Protein AF-I3ZKT9-F1 (afdb_monomer)

Solvent-accessible surface area (backbone atoms only — not comparable to full-atom values): 6884 Å² total; per-residue (Å²): 128,68,65,68,58,58,52,50,54,50,52,50,53,51,52,51,53,50,54,56,73,69,28,64,69,57,52,51,54,56,48,54,48,40,73,76,70,44,89,86,83,90,82,88,86,83,87,84,89,83,79,88,85,52,87,78,52,59,70,59,47,58,63,37,64,73,69,76,49,83,48,76,65,51,56,51,51,35,51,74,70,69,50,77,79,79,74,78,76,78,75,85,82,75,82,78,86,80,86,90,89,132

Sequence (102 aa):
MNGRIKELIQQLGEAIHESVSESEQISGVVREIREEGFDVLLMLEATIGLNEVSDEEAEADEEAAADGTFTRNDVSFLKSLRISLPEEAGTEDAKEDSPGGA

Secondary structure (DSSP, 8-state):
--HHHHHHHHHHHHHHHHHHHS-HHHHHHHHHHHHTT-----------------TTTHHHHHHHHHTTPPPHHHHHHHHHTTPPPPP---------------

Foldseek 3Di:
DPVVVVVVVVVVVVVVVVCCVPDPVNVVVCVVVVVVPDDDDDDDDDDDDDDDDDPVCVVVCVVCVVVVHQDPVNVVVCVVVVNDDPDPPDDDDDPDDDDDDD

Organism: Terriglo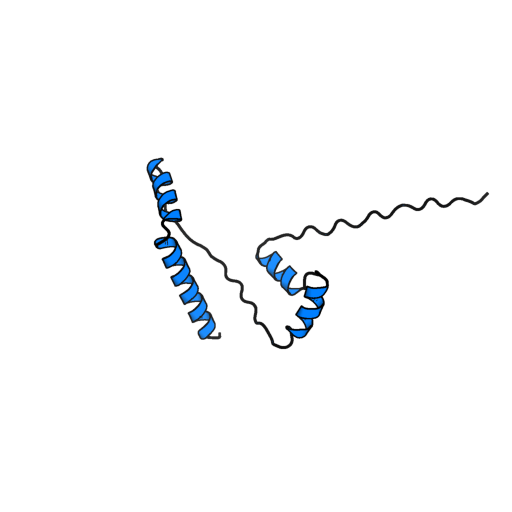bus roseus (strain DSM 18391 / NRRL B-41598 / KBS 63) (NCBI:txid926566)

Mean predicted aligned error: 16.19 Å

pLDDT: mean 74.29, std 17.11, range [40.59, 96.69]

Radius of gyration: 25.1 Å; Cα contacts (8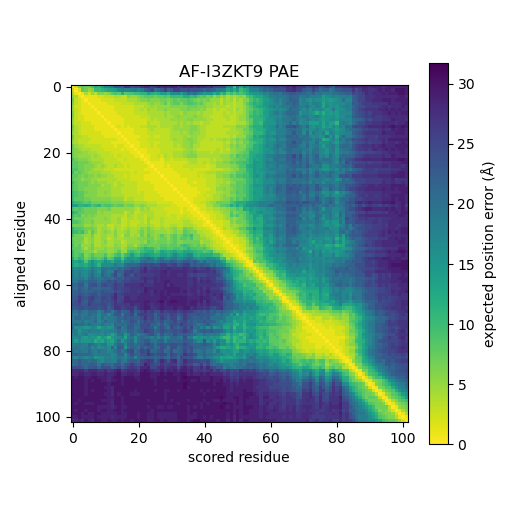 Å, |Δi|>4): 20; chains: 1; bounding box: 46×81×41 Å

Structure (mmCIF, N/CA/C/O backbone):
data_AF-I3ZKT9-F1
#
_entry.id   AF-I3ZKT9-F1
#
loop_
_atom_site.group_PDB
_atom_site.id
_atom_site.type_symbol
_atom_site.label_atom_id
_atom_site.label_alt_id
_atom_site.label_comp_id
_atom_site.label_asym_id
_atom_site.label_entity_id
_atom_site.label_seq_id
_atom_site.pdbx_PDB_ins_code
_atom_site.Cartn_x
_atom_site.Cartn_y
_atom_site.Cartn_z
_atom_site.occupancy
_atom_site.B_iso_or_equiv
_atom_site.auth_seq_id
_atom_site.auth_comp_id
_atom_site.auth_asym_id
_atom_site.auth_atom_id
_atom_site.pdbx_PDB_model_num
ATOM 1 N N . MET A 1 1 ? 5.527 -9.187 -23.675 1.00 54.69 1 MET A N 1
ATOM 2 C CA . MET A 1 1 ? 5.596 -8.561 -22.337 1.00 54.69 1 MET A CA 1
ATOM 3 C C . MET A 1 1 ? 6.472 -9.432 -21.461 1.00 54.69 1 MET A C 1
ATOM 5 O O . MET A 1 1 ? 6.249 -10.635 -21.427 1.00 54.69 1 MET A O 1
ATOM 9 N N . ASN A 1 2 ? 7.508 -8.848 -20.866 1.00 70.19 2 ASN A N 1
ATOM 10 C CA . ASN A 1 2 ? 8.560 -9.539 -20.123 1.00 70.19 2 ASN A CA 1
ATOM 11 C C . ASN A 1 2 ? 7.938 -10.320 -18.944 1.00 70.19 2 ASN A C 1
ATOM 13 O O . ASN A 1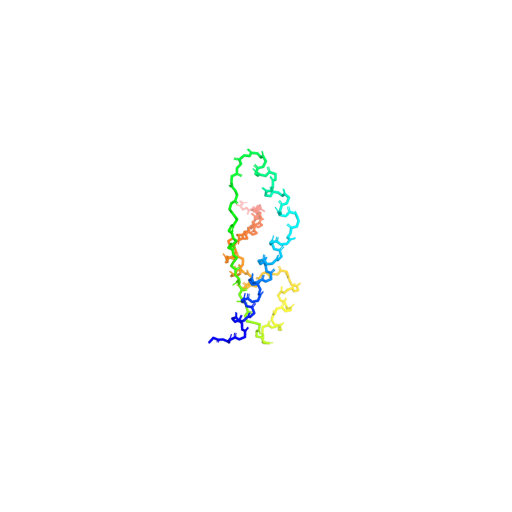 2 ? 7.511 -9.709 -17.968 1.00 70.19 2 ASN A O 1
ATOM 17 N N . GLY A 1 3 ? 7.794 -11.649 -19.065 1.00 81.50 3 GLY A N 1
ATOM 18 C CA . GLY A 1 3 ? 7.031 -12.481 -18.113 1.00 81.50 3 GLY A CA 1
ATOM 19 C C . GLY A 1 3 ? 7.488 -12.319 -16.662 1.00 81.50 3 GLY A C 1
ATOM 20 O O . GLY A 1 3 ? 6.671 -12.305 -15.747 1.00 81.50 3 GLY A O 1
ATOM 21 N N . ARG A 1 4 ? 8.779 -12.032 -16.487 1.00 84.50 4 ARG A N 1
ATOM 22 C CA . ARG A 1 4 ? 9.408 -11.729 -15.204 1.00 84.50 4 ARG A CA 1
ATOM 23 C C . ARG A 1 4 ? 8.825 -10.497 -14.501 1.00 84.50 4 ARG A C 1
ATOM 25 O O . ARG A 1 4 ? 8.629 -10.526 -13.296 1.00 84.50 4 ARG A O 1
ATOM 32 N N . ILE A 1 5 ? 8.515 -9.421 -15.231 1.00 84.69 5 ILE A N 1
ATOM 33 C CA . ILE A 1 5 ? 7.911 -8.210 -14.640 1.00 84.69 5 ILE A CA 1
ATOM 34 C C . ILE A 1 5 ? 6.509 -8.523 -14.118 1.00 84.69 5 ILE A C 1
ATOM 36 O O . ILE A 1 5 ? 6.134 -8.082 -13.037 1.00 84.69 5 ILE A O 1
ATOM 40 N N . LYS A 1 6 ? 5.742 -9.326 -14.861 1.00 85.56 6 LYS A N 1
ATOM 41 C CA . LYS A 1 6 ? 4.401 -9.737 -14.437 1.00 85.56 6 LYS A CA 1
ATOM 42 C C . LYS A 1 6 ? 4.444 -10.561 -13.146 1.00 85.56 6 LYS A C 1
ATOM 44 O O . LYS A 1 6 ? 3.616 -10.339 -12.271 1.00 85.56 6 LYS A O 1
ATOM 49 N N . GLU A 1 7 ? 5.405 -11.474 -13.023 1.00 89.81 7 GLU A N 1
ATOM 50 C CA . GLU A 1 7 ? 5.621 -12.251 -11.794 1.00 89.81 7 GLU A CA 1
ATOM 51 C C . GLU A 1 7 ? 5.990 -11.351 -10.609 1.00 89.81 7 GLU A C 1
ATOM 53 O O . GLU A 1 7 ? 5.415 -11.501 -9.536 1.00 89.81 7 GLU A O 1
ATOM 58 N N . LEU A 1 8 ? 6.870 -10.366 -10.812 1.00 88.88 8 LEU A N 1
ATOM 59 C CA . LEU A 1 8 ? 7.244 -9.411 -9.763 1.00 88.88 8 LEU A CA 1
ATOM 60 C C . LEU A 1 8 ? 6.061 -8.546 -9.307 1.00 88.88 8 LEU A C 1
ATOM 62 O O . LEU A 1 8 ? 5.891 -8.332 -8.110 1.00 88.88 8 LEU A O 1
ATOM 66 N N . ILE A 1 9 ? 5.212 -8.086 -10.234 1.00 89.12 9 ILE A N 1
ATOM 67 C CA . ILE A 1 9 ? 3.983 -7.350 -9.888 1.00 89.12 9 ILE A CA 1
ATOM 68 C C . ILE A 1 9 ? 3.052 -8.229 -9.044 1.00 89.12 9 ILE A C 1
ATOM 70 O O . ILE A 1 9 ? 2.481 -7.755 -8.064 1.00 89.12 9 ILE A O 1
ATOM 74 N N . GLN A 1 10 ? 2.907 -9.506 -9.406 1.00 88.94 10 GLN A N 1
ATOM 75 C CA . GLN A 1 10 ? 2.067 -10.443 -8.662 1.00 88.94 10 GLN A CA 1
ATOM 76 C C . GLN A 1 10 ? 2.604 -10.676 -7.243 1.00 88.94 10 GLN A C 1
ATOM 78 O O . GLN A 1 10 ? 1.840 -10.577 -6.285 1.00 88.94 10 GLN A O 1
ATOM 83 N N . GLN A 1 11 ? 3.911 -10.912 -7.106 1.00 91.44 11 GLN A N 1
ATOM 84 C CA . GLN A 1 11 ? 4.576 -11.099 -5.812 1.00 91.44 11 GLN A CA 1
ATOM 85 C C . GLN A 1 11 ? 4.469 -9.859 -4.925 1.00 91.44 11 GLN A C 1
ATOM 87 O O . GLN A 1 11 ? 4.224 -9.976 -3.728 1.00 91.44 11 GLN A O 1
ATOM 92 N N . LEU A 1 12 ? 4.609 -8.665 -5.505 1.00 89.25 12 LEU A N 1
ATOM 93 C CA . LEU A 1 12 ? 4.413 -7.419 -4.773 1.00 89.25 12 LEU A CA 1
ATOM 94 C C . LEU A 1 12 ? 2.974 -7.301 -4.251 1.00 89.25 12 LEU A C 1
ATOM 96 O O . LEU A 1 12 ? 2.772 -6.930 -3.098 1.00 89.25 12 LEU A O 1
ATOM 100 N N . GLY A 1 13 ? 1.979 -7.651 -5.072 1.00 89.12 13 GLY A N 1
ATOM 101 C CA . GLY A 1 13 ? 0.576 -7.670 -4.654 1.00 89.12 13 GLY A CA 1
ATOM 102 C C . GLY A 1 13 ? 0.312 -8.639 -3.498 1.00 89.12 13 GLY A C 1
ATOM 103 O O . GLY A 1 13 ? -0.362 -8.274 -2.536 1.00 89.12 13 GLY A O 1
ATOM 104 N N . GLU A 1 14 ? 0.880 -9.845 -3.562 1.00 90.00 14 GLU A N 1
ATOM 105 C CA . GLU A 1 14 ? 0.792 -10.842 -2.486 1.00 90.00 14 GLU A CA 1
ATOM 106 C C . GLU A 1 14 ? 1.446 -10.338 -1.194 1.00 90.00 14 GLU A C 1
ATOM 108 O O . GLU A 1 14 ? 0.811 -10.368 -0.141 1.00 90.00 14 GLU A O 1
ATOM 113 N N . ALA A 1 15 ? 2.655 -9.778 -1.281 1.00 91.88 15 ALA A N 1
ATOM 114 C CA . ALA A 1 15 ? 3.378 -9.248 -0.129 1.00 91.88 15 ALA A CA 1
ATOM 115 C C . ALA A 1 15 ? 2.644 -8.076 0.546 1.00 91.88 15 ALA A C 1
ATOM 117 O O . ALA A 1 15 ? 2.613 -7.990 1.774 1.00 91.88 15 ALA A O 1
ATOM 118 N N . ILE A 1 16 ? 2.024 -7.179 -0.233 1.00 89.81 16 ILE A N 1
ATOM 119 C CA . ILE A 1 16 ? 1.201 -6.084 0.308 1.00 89.81 16 ILE A CA 1
ATOM 120 C C . ILE A 1 16 ? -0.025 -6.650 1.027 1.00 89.81 16 ILE A C 1
ATOM 122 O O . ILE A 1 16 ? -0.346 -6.210 2.130 1.00 89.81 16 ILE A O 1
ATOM 126 N N . HIS A 1 17 ? -0.708 -7.621 0.420 1.00 87.56 17 HIS A N 1
ATOM 127 C CA . HIS A 1 17 ? -1.894 -8.230 1.014 1.00 87.56 17 HIS A CA 1
ATOM 128 C C . HIS A 1 17 ? -1.577 -8.943 2.336 1.00 87.56 17 HIS A C 1
ATOM 130 O O . HIS A 1 17 ? -2.305 -8.755 3.311 1.00 87.56 17 HIS A O 1
ATOM 136 N N . GLU A 1 18 ? -0.482 -9.702 2.392 1.00 90.44 18 GLU A N 1
ATOM 137 C CA . GLU A 1 18 ? 0.011 -10.341 3.618 1.00 90.44 18 GLU A CA 1
ATOM 138 C C . GLU A 1 18 ? 0.378 -9.289 4.673 1.00 90.44 18 GLU A C 1
ATOM 140 O O . GLU A 1 18 ? -0.162 -9.314 5.776 1.00 90.44 18 GLU A O 1
ATOM 145 N N . SER A 1 19 ? 1.165 -8.275 4.297 1.00 91.00 19 SER A N 1
ATOM 146 C CA . SER A 1 19 ? 1.576 -7.195 5.206 1.00 91.00 19 SER A CA 1
ATOM 147 C C . SER A 1 19 ? 0.390 -6.456 5.826 1.00 91.00 19 SER A C 1
ATOM 149 O O . SER A 1 19 ? 0.418 -6.101 7.003 1.00 91.00 19 SER A O 1
ATOM 151 N N . VAL A 1 20 ? -0.661 -6.197 5.044 1.00 89.56 20 VAL A N 1
ATOM 152 C CA . VAL A 1 20 ? -1.859 -5.499 5.527 1.00 89.56 20 VAL A CA 1
ATOM 153 C C . VAL A 1 20 ? -2.717 -6.410 6.399 1.00 89.56 20 VAL A C 1
ATOM 155 O O . VAL A 1 20 ? -3.227 -5.956 7.422 1.00 89.56 20 VAL A O 1
ATOM 158 N N . SER A 1 21 ? -2.851 -7.682 6.024 1.00 87.25 21 SER A N 1
ATOM 159 C CA . SER A 1 21 ? -3.642 -8.664 6.774 1.00 87.25 21 SER A CA 1
ATOM 160 C C . SER A 1 21 ? -3.019 -8.996 8.131 1.00 87.25 21 SER A C 1
ATOM 162 O O . SER A 1 21 ? -3.743 -9.198 9.102 1.00 87.25 21 SER A O 1
ATOM 164 N N . GLU A 1 22 ? -1.689 -9.021 8.214 1.00 90.25 22 GLU A N 1
ATOM 165 C CA . GLU A 1 22 ? -0.940 -9.310 9.443 1.00 90.25 22 GLU A CA 1
ATOM 166 C C . GLU A 1 22 ? -0.635 -8.060 10.280 1.00 90.25 22 GLU A C 1
ATOM 168 O O . GLU A 1 22 ? -0.134 -8.161 11.401 1.00 90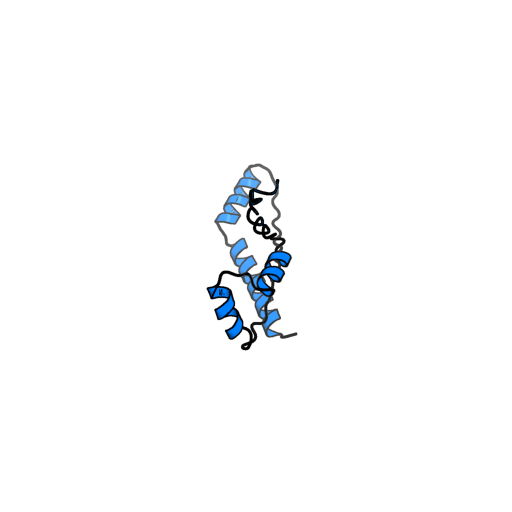.25 22 GLU A O 1
ATOM 173 N N . SER A 1 23 ? -0.948 -6.862 9.776 1.00 94.44 23 SER A N 1
ATOM 174 C CA . SER A 1 23 ? -0.681 -5.621 10.498 1.00 94.44 23 SER A CA 1
ATOM 175 C C . SER A 1 23 ? -1.575 -5.488 11.734 1.00 94.44 23 SER A C 1
ATOM 177 O O . SER A 1 23 ? -2.782 -5.228 11.643 1.00 94.44 23 SER A O 1
ATOM 179 N N . GLU A 1 24 ? -0.958 -5.575 12.915 1.00 94.25 24 GLU A N 1
ATOM 180 C CA . GLU A 1 24 ? -1.628 -5.302 14.191 1.00 94.25 24 GLU A CA 1
ATOM 181 C C . GLU A 1 24 ? -2.168 -3.869 14.258 1.00 94.25 24 GLU A C 1
ATOM 183 O O . GLU A 1 24 ? -3.252 -3.636 14.792 1.00 94.25 24 GLU A O 1
ATOM 188 N N . GLN A 1 25 ? -1.448 -2.907 13.673 1.00 93.75 25 GLN A N 1
ATOM 189 C CA . GLN A 1 25 ? -1.856 -1.505 13.662 1.00 93.75 25 GLN A CA 1
ATOM 190 C C . GLN A 1 25 ? -3.153 -1.305 12.868 1.00 93.75 25 GLN A C 1
ATOM 192 O O . GLN A 1 25 ? -4.081 -0.666 13.363 1.00 93.75 25 GLN A O 1
ATOM 197 N N . ILE A 1 26 ? -3.244 -1.874 11.660 1.00 92.00 26 ILE A N 1
ATOM 198 C CA . ILE A 1 26 ? -4.454 -1.775 10.828 1.00 92.00 26 ILE A CA 1
ATOM 199 C C . ILE A 1 26 ? -5.612 -2.508 11.508 1.00 92.00 26 ILE A C 1
ATOM 201 O O . ILE A 1 26 ? -6.703 -1.955 11.642 1.00 92.00 26 ILE A O 1
ATOM 205 N N . SER A 1 27 ? -5.362 -3.718 12.011 1.00 91.06 27 SER A N 1
ATOM 206 C CA . SER A 1 27 ? -6.364 -4.519 12.721 1.00 91.06 27 SER A CA 1
ATOM 207 C C . SER A 1 27 ? -6.911 -3.813 13.966 1.00 91.06 27 SER A C 1
ATOM 209 O O . SER A 1 27 ? -8.112 -3.874 14.237 1.00 91.06 27 SER A O 1
ATOM 211 N N . GLY A 1 28 ? -6.055 -3.103 14.707 1.00 93.88 28 GLY A N 1
ATOM 212 C CA . GLY A 1 28 ? -6.444 -2.304 15.868 1.00 93.88 28 GLY A CA 1
ATOM 213 C C . GLY A 1 28 ? -7.433 -1.197 15.511 1.00 93.88 28 GLY A C 1
ATOM 214 O O . GLY A 1 28 ? -8.484 -1.097 16.140 1.00 93.88 28 GLY A O 1
ATOM 215 N N . VAL A 1 29 ? -7.140 -0.433 14.457 1.00 94.50 29 VAL A N 1
ATOM 216 C CA . VAL A 1 29 ? -8.018 0.646 13.976 1.00 94.50 29 VAL A CA 1
ATOM 217 C C . VAL A 1 29 ? -9.342 0.086 13.449 1.00 94.50 29 VAL A C 1
ATOM 219 O O . VAL A 1 29 ? -10.406 0.609 13.765 1.00 94.50 29 VAL A O 1
ATOM 222 N N . VAL A 1 30 ? -9.312 -1.016 12.691 1.00 92.12 30 VAL A N 1
ATOM 223 C CA . VAL A 1 30 ? -10.537 -1.677 12.203 1.00 92.12 30 VAL A CA 1
ATOM 224 C C . VAL A 1 30 ? -11.423 -2.126 13.366 1.00 92.12 30 VAL A C 1
ATOM 226 O O . VAL A 1 30 ? -12.646 -1.993 13.291 1.00 92.12 30 VAL A O 1
ATOM 229 N N . ARG A 1 31 ? -10.830 -2.643 14.447 1.00 93.38 31 ARG A N 1
ATOM 230 C CA . ARG A 1 31 ? -11.572 -3.026 15.652 1.00 93.38 31 ARG A CA 1
ATOM 231 C C . ARG A 1 31 ? -12.222 -1.820 16.322 1.00 93.38 31 ARG A C 1
ATOM 233 O O . ARG A 1 31 ? -13.399 -1.904 16.641 1.00 93.38 31 ARG A O 1
ATOM 240 N N . GLU A 1 32 ? -11.495 -0.721 16.491 1.00 96.12 32 GLU A N 1
ATOM 241 C CA . GLU A 1 32 ? -12.028 0.513 17.084 1.00 96.12 32 GLU A CA 1
ATOM 242 C C . GLU A 1 32 ? -13.225 1.051 16.280 1.00 96.12 32 GLU A C 1
ATOM 244 O O . GLU A 1 32 ? -14.274 1.351 16.843 1.00 96.12 32 GLU A O 1
ATOM 249 N N . ILE A 1 33 ? -13.139 1.036 14.946 1.00 95.62 33 ILE A N 1
ATOM 250 C CA . ILE A 1 33 ? -14.254 1.428 14.066 1.00 95.62 33 ILE A CA 1
ATOM 251 C C . ILE A 1 33 ? -15.472 0.500 14.242 1.00 95.62 33 ILE A C 1
ATOM 253 O O . ILE A 1 33 ? -16.616 0.958 14.230 1.00 95.62 33 ILE A O 1
ATOM 257 N N . ARG A 1 34 ? -15.247 -0.808 14.423 1.00 94.69 34 ARG A N 1
ATOM 258 C CA . ARG A 1 34 ? -16.328 -1.772 14.697 1.00 94.69 34 ARG A CA 1
ATOM 259 C C . ARG A 1 34 ? -16.951 -1.581 16.076 1.00 94.69 34 ARG A C 1
ATOM 261 O O . ARG A 1 34 ? -18.157 -1.768 16.215 1.00 94.69 34 ARG A O 1
ATOM 268 N N . GLU A 1 35 ? -16.158 -1.207 17.078 1.00 96.69 35 GLU A N 1
ATOM 269 C CA . GLU A 1 35 ? -16.629 -0.900 18.436 1.00 96.69 35 GLU A CA 1
ATOM 270 C C . GLU A 1 35 ? -17.543 0.337 18.461 1.00 96.69 35 GLU A C 1
ATOM 272 O O . GLU A 1 35 ? -18.521 0.353 19.206 1.00 96.69 35 GLU A O 1
ATOM 277 N N . GLU A 1 36 ? -17.318 1.300 17.565 1.00 96.31 36 GLU A N 1
ATOM 278 C CA . GLU A 1 36 ? -18.217 2.440 17.308 1.00 96.31 36 GLU A CA 1
ATOM 279 C C . GLU A 1 36 ? -19.512 2.050 16.553 1.00 96.31 36 GLU A C 1
ATOM 281 O O . GLU A 1 36 ? -20.395 2.881 16.337 1.00 96.31 36 GLU A O 1
ATOM 286 N N . GLY A 1 37 ? -19.667 0.777 16.167 1.00 96.44 37 GLY A N 1
ATOM 287 C CA . GLY A 1 37 ? -20.887 0.234 15.561 1.00 96.44 37 GLY A CA 1
ATOM 288 C C . GLY A 1 37 ? -20.917 0.225 14.029 1.00 96.44 37 GLY A C 1
ATOM 289 O O . GLY A 1 37 ? -21.989 0.038 13.450 1.00 96.44 37 GLY A O 1
ATOM 290 N N . PHE A 1 38 ? -19.774 0.403 13.360 1.00 96.44 38 PHE A N 1
ATOM 291 C CA . PHE A 1 38 ? -19.675 0.357 11.897 1.00 96.44 38 PHE A CA 1
ATOM 292 C C . PHE A 1 38 ? -19.174 -1.005 11.394 1.00 96.44 38 PHE A C 1
ATOM 294 O O . PHE A 1 38 ? -18.245 -1.585 11.951 1.00 96.44 38 PHE A O 1
ATOM 301 N N . ASP A 1 39 ? -19.748 -1.507 10.297 1.00 93.19 39 ASP A N 1
ATOM 302 C CA . ASP A 1 39 ? -19.179 -2.655 9.583 1.00 93.19 39 ASP A CA 1
ATOM 303 C C . ASP A 1 39 ? -18.083 -2.186 8.619 1.00 93.19 39 ASP A C 1
ATOM 305 O O . ASP A 1 39 ? -18.253 -1.206 7.891 1.00 93.19 39 ASP A O 1
ATOM 309 N N . VAL A 1 40 ? -16.947 -2.879 8.630 1.00 90.00 40 VAL A N 1
ATOM 310 C CA . VAL A 1 40 ? -15.732 -2.456 7.926 1.00 90.00 40 VAL A CA 1
ATOM 311 C C . VAL A 1 40 ? -15.360 -3.489 6.878 1.00 90.00 40 VAL A C 1
ATOM 313 O O . VAL A 1 40 ? -15.004 -4.623 7.216 1.00 90.00 40 VAL A O 1
ATOM 316 N N . LEU A 1 41 ? -15.379 -3.046 5.621 1.00 88.38 41 LEU A N 1
ATOM 317 C CA . LEU A 1 41 ? -14.846 -3.739 4.455 1.00 88.38 41 LEU A CA 1
ATOM 318 C C . LEU A 1 41 ? -13.662 -2.929 3.916 1.00 88.38 41 LEU A C 1
ATOM 320 O O . LEU A 1 41 ? -13.824 -1.764 3.556 1.00 88.38 41 LEU A O 1
ATOM 324 N N . LEU A 1 42 ? -12.481 -3.542 3.858 1.00 83.44 42 LEU A N 1
ATOM 325 C CA . LEU A 1 42 ? -11.273 -2.900 3.346 1.00 83.44 42 LEU A CA 1
ATOM 326 C C . LEU A 1 42 ? -11.005 -3.366 1.912 1.00 83.44 42 LEU A C 1
ATOM 328 O O . LEU A 1 42 ? -10.945 -4.564 1.646 1.00 83.44 42 LEU A O 1
ATOM 332 N N . MET A 1 43 ? -10.822 -2.414 1.000 1.00 86.56 43 MET A N 1
ATOM 333 C CA . MET A 1 43 ? -10.410 -2.658 -0.381 1.00 86.56 43 MET A CA 1
ATOM 334 C C . MET A 1 43 ? -9.146 -1.846 -0.654 1.00 86.56 43 MET A C 1
ATOM 336 O O . MET A 1 43 ? -9.120 -0.648 -0.379 1.00 86.56 43 MET A O 1
ATOM 340 N N . LEU A 1 44 ? -8.101 -2.497 -1.169 1.00 81.38 44 LEU A N 1
ATOM 341 C CA . LEU A 1 44 ? -6.840 -1.843 -1.511 1.00 81.38 44 LEU A CA 1
ATOM 342 C C . LEU A 1 44 ? -6.687 -1.752 -3.026 1.00 81.38 44 LEU A C 1
ATOM 344 O O . LEU A 1 44 ? -6.626 -2.768 -3.714 1.00 81.38 44 LEU A O 1
ATOM 348 N N . GLU A 1 45 ? -6.576 -0.525 -3.527 1.00 82.06 45 GLU A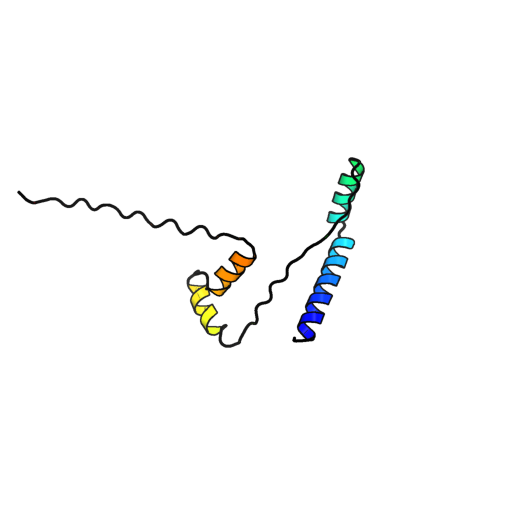 N 1
ATOM 349 C CA . GLU A 1 45 ? -6.196 -0.236 -4.906 1.00 82.06 45 GLU A CA 1
ATOM 350 C C . GLU A 1 45 ? -4.814 0.424 -4.898 1.00 82.06 45 GLU A C 1
ATOM 352 O O . GLU A 1 45 ? -4.619 1.473 -4.287 1.00 82.06 45 GLU A O 1
ATOM 357 N N . ALA A 1 46 ? -3.841 -0.193 -5.568 1.00 78.50 46 ALA A N 1
ATOM 358 C CA . ALA A 1 46 ? -2.503 0.360 -5.740 1.00 78.50 46 ALA A CA 1
ATOM 359 C C . ALA A 1 46 ? -2.174 0.437 -7.233 1.00 78.50 46 ALA A C 1
ATOM 361 O O . ALA A 1 46 ? -2.325 -0.542 -7.963 1.00 78.50 46 ALA A O 1
ATOM 362 N N . THR A 1 47 ? -1.719 1.603 -7.694 1.00 79.88 47 THR A N 1
ATOM 363 C CA . THR A 1 47 ? -1.224 1.788 -9.066 1.00 79.88 47 THR A CA 1
ATOM 364 C C . THR A 1 47 ? 0.297 1.746 -9.050 1.00 79.88 47 THR A C 1
ATOM 366 O O . THR A 1 47 ? 0.922 2.500 -8.309 1.00 79.88 47 THR A O 1
ATOM 369 N N . ILE A 1 48 ? 0.894 0.873 -9.864 1.00 78.62 48 ILE A N 1
ATOM 370 C CA . ILE A 1 48 ? 2.348 0.692 -9.931 1.00 78.62 48 ILE A CA 1
ATOM 371 C C . ILE A 1 48 ? 2.860 1.312 -11.232 1.00 78.62 48 ILE A C 1
ATOM 373 O O . ILE A 1 48 ? 2.539 0.833 -12.321 1.00 78.62 48 ILE A O 1
ATOM 377 N N . GLY A 1 49 ? 3.657 2.374 -11.113 1.00 80.12 49 GLY A N 1
ATOM 378 C CA . GLY A 1 49 ? 4.425 2.929 -12.224 1.00 80.12 49 GLY A CA 1
ATOM 379 C C . GLY A 1 49 ? 5.727 2.152 -12.406 1.00 80.12 49 GLY A C 1
ATOM 380 O O . GLY A 1 49 ? 6.452 1.935 -11.439 1.00 80.12 49 GLY A O 1
ATOM 381 N N . LEU A 1 50 ? 6.020 1.730 -13.634 1.00 78.62 50 LEU A N 1
ATOM 382 C CA . LEU A 1 50 ? 7.297 1.118 -13.994 1.00 78.62 50 LEU A CA 1
ATOM 383 C C . LEU A 1 50 ? 8.048 2.073 -14.916 1.00 78.62 50 LEU A C 1
ATOM 385 O O . LEU A 1 50 ? 7.462 2.552 -15.887 1.00 78.62 50 LEU A O 1
ATOM 389 N N . ASN A 1 51 ? 9.326 2.312 -14.627 1.00 76.62 51 ASN A N 1
ATOM 390 C CA . ASN A 1 51 ? 10.238 2.982 -15.545 1.00 76.62 51 ASN A CA 1
ATOM 391 C C . ASN A 1 51 ? 11.322 1.988 -15.978 1.00 76.62 51 ASN A C 1
ATOM 393 O O . ASN A 1 51 ? 11.874 1.277 -15.134 1.00 76.62 51 ASN A O 1
ATOM 397 N N . GLU A 1 52 ? 11.591 1.899 -17.279 1.00 76.94 52 GLU A N 1
ATOM 398 C CA . GLU A 1 52 ? 12.716 1.112 -17.787 1.00 76.94 52 GLU A CA 1
ATOM 399 C C . GLU A 1 52 ? 13.968 1.977 -17.653 1.00 76.94 52 GLU A C 1
ATOM 401 O O . GLU A 1 52 ? 14.037 3.047 -18.243 1.00 76.94 52 GLU A O 1
ATOM 406 N N . VAL A 1 53 ? 14.931 1.545 -16.838 1.00 69.38 53 VAL A N 1
ATOM 407 C CA . VAL A 1 53 ? 16.218 2.238 -16.733 1.00 69.38 53 VAL A CA 1
ATOM 408 C C . VAL A 1 53 ? 17.074 1.736 -17.888 1.00 69.38 53 VAL A C 1
ATOM 410 O O . VAL A 1 53 ? 17.477 0.570 -17.889 1.00 69.38 53 VAL A O 1
ATOM 413 N N . SER A 1 54 ? 17.275 2.570 -18.905 1.00 63.56 54 SER A N 1
ATOM 414 C CA . SER A 1 54 ? 18.241 2.284 -19.961 1.00 63.56 54 SER A CA 1
ATOM 415 C C . SER A 1 54 ? 19.620 2.801 -19.541 1.00 63.56 54 SER A C 1
ATOM 417 O O . SER A 1 54 ? 19.734 3.886 -18.975 1.00 63.56 54 SER A O 1
ATOM 419 N N . ASP A 1 55 ? 20.675 2.020 -19.791 1.00 59.28 55 ASP A N 1
ATOM 420 C CA . ASP A 1 55 ? 22.043 2.367 -19.368 1.00 59.28 55 ASP A CA 1
ATOM 421 C C . ASP A 1 55 ? 22.562 3.680 -20.008 1.00 59.28 55 ASP A C 1
ATOM 423 O O . ASP A 1 55 ? 23.525 4.260 -19.518 1.00 59.28 55 ASP A O 1
ATOM 427 N N . GLU A 1 56 ? 21.916 4.187 -21.069 1.00 55.50 56 GLU A N 1
ATOM 428 C CA . GLU A 1 56 ? 22.237 5.476 -21.711 1.00 55.50 56 GLU A CA 1
ATOM 429 C C . GLU A 1 56 ? 21.638 6.697 -20.982 1.00 55.50 56 GLU A C 1
ATOM 431 O O . GLU A 1 56 ? 22.124 7.811 -21.161 1.00 55.50 56 GLU A O 1
ATOM 436 N N . GLU A 1 57 ? 20.612 6.520 -20.144 1.00 52.06 57 GLU A N 1
ATOM 437 C CA . GLU A 1 57 ? 19.985 7.614 -19.383 1.00 52.06 57 GLU A CA 1
ATOM 438 C C . GLU A 1 57 ? 20.678 7.871 -18.039 1.00 52.06 57 GLU A C 1
ATOM 440 O O . GLU A 1 57 ? 20.597 8.980 -17.518 1.00 52.06 57 GLU A O 1
ATOM 445 N N . ALA A 1 58 ? 21.422 6.891 -17.515 1.00 51.62 58 ALA A N 1
ATOM 446 C CA . ALA A 1 58 ? 22.150 7.018 -16.253 1.00 51.62 58 ALA A CA 1
ATOM 447 C C . ALA A 1 58 ? 23.234 8.115 -16.283 1.00 51.62 58 ALA A C 1
ATOM 449 O O . ALA A 1 58 ? 23.456 8.767 -15.267 1.00 51.62 58 ALA A O 1
ATOM 450 N N . GLU A 1 59 ? 23.869 8.370 -17.436 1.00 49.91 59 GLU A N 1
ATOM 451 C CA . GLU A 1 59 ? 24.871 9.445 -17.555 1.00 49.91 59 GLU A CA 1
ATOM 452 C C . GLU A 1 59 ? 24.248 10.844 -17.713 1.00 49.91 59 GLU A C 1
ATOM 454 O O . GLU A 1 59 ? 24.865 11.834 -17.330 1.00 49.91 59 GLU A O 1
ATOM 459 N N . ALA A 1 60 ? 23.015 10.950 -18.225 1.00 51.75 60 ALA A N 1
ATOM 460 C CA . ALA A 1 60 ? 22.303 12.230 -18.318 1.00 51.75 60 ALA A CA 1
ATOM 461 C C . ALA A 1 60 ? 21.617 12.626 -16.994 1.00 51.75 60 ALA A C 1
ATOM 463 O O . ALA A 1 60 ? 21.421 13.814 -16.730 1.00 51.75 60 ALA A O 1
ATOM 464 N N . ASP A 1 61 ? 21.264 11.642 -16.159 1.00 51.25 61 ASP A N 1
ATOM 465 C CA . ASP A 1 61 ? 20.616 11.852 -14.857 1.00 51.25 61 ASP A CA 1
ATOM 466 C C . ASP A 1 61 ? 21.588 12.398 -13.795 1.00 51.25 61 ASP A C 1
ATOM 468 O O . ASP A 1 61 ? 21.185 13.184 -12.937 1.00 51.25 61 ASP A O 1
ATOM 472 N N . GLU A 1 62 ? 22.883 12.054 -13.863 1.00 53.25 62 GLU A N 1
ATOM 473 C CA . GLU A 1 62 ? 23.889 12.583 -12.926 1.00 53.25 62 GLU A CA 1
ATOM 474 C C . GLU A 1 62 ? 24.101 14.101 -13.079 1.00 53.25 62 GLU A C 1
ATOM 476 O O . GLU A 1 62 ? 24.273 14.797 -12.075 1.00 53.25 62 GLU A O 1
ATOM 481 N N . GLU A 1 63 ? 24.030 14.645 -14.300 1.00 50.91 63 GLU A N 1
ATOM 482 C CA . GLU A 1 63 ? 24.174 16.091 -14.532 1.00 50.91 63 GLU A CA 1
ATOM 483 C C . GLU A 1 63 ? 22.920 16.886 -14.119 1.00 50.91 63 GLU A C 1
ATOM 485 O O . GLU A 1 63 ? 23.044 17.981 -13.570 1.00 50.91 63 GLU A O 1
ATOM 490 N N . ALA A 1 64 ? 21.713 16.340 -14.320 1.00 53.00 64 ALA A N 1
ATOM 491 C CA . ALA A 1 64 ? 20.458 17.012 -13.961 1.00 53.00 64 ALA A CA 1
ATOM 492 C C . ALA A 1 64 ? 20.142 16.942 -12.453 1.00 53.00 64 ALA A C 1
ATOM 494 O O . ALA A 1 64 ? 19.658 17.919 -11.872 1.00 53.00 64 ALA A O 1
ATOM 495 N N . ALA A 1 65 ? 20.470 15.823 -11.795 1.00 52.88 65 ALA A N 1
ATOM 496 C CA . ALA A 1 65 ? 20.318 15.667 -10.349 1.00 52.88 65 ALA A CA 1
ATOM 497 C C . ALA A 1 65 ? 21.283 16.568 -9.555 1.00 52.88 65 ALA A C 1
ATOM 499 O O . ALA A 1 65 ? 20.950 16.997 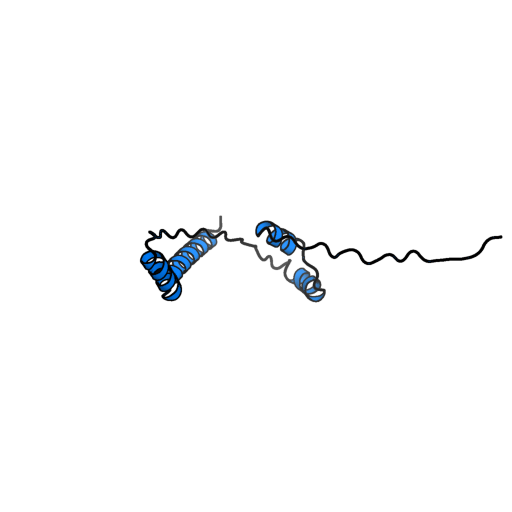-8.448 1.00 52.88 65 ALA A O 1
ATOM 500 N N . ALA A 1 66 ? 22.452 16.895 -10.119 1.00 56.84 66 ALA A N 1
ATOM 501 C CA . ALA A 1 66 ? 23.419 17.803 -9.503 1.00 56.84 66 ALA A CA 1
ATOM 502 C C . ALA A 1 66 ? 22.941 19.269 -9.455 1.00 56.84 66 ALA A C 1
ATOM 504 O O . ALA A 1 66 ? 23.338 19.998 -8.545 1.00 56.84 66 ALA A O 1
ATOM 505 N N . ASP A 1 67 ? 22.069 19.687 -10.381 1.00 58.62 67 ASP A N 1
ATOM 506 C CA . ASP A 1 67 ? 21.556 21.066 -10.490 1.00 58.62 67 ASP A CA 1
ATOM 507 C C . ASP A 1 67 ? 20.133 21.232 -9.913 1.00 58.62 67 ASP A C 1
ATOM 509 O O . ASP A 1 67 ? 19.488 22.264 -10.084 1.00 58.62 67 ASP A O 1
ATOM 513 N N . GLY A 1 68 ? 19.595 20.201 -9.244 1.00 61.69 68 GLY A N 1
ATOM 514 C CA . GLY A 1 68 ? 18.276 20.246 -8.596 1.00 61.69 68 GLY A CA 1
ATOM 515 C C . GLY A 1 68 ? 17.098 20.483 -9.552 1.00 61.69 68 GLY A C 1
ATOM 516 O O . GLY A 1 68 ? 16.015 20.870 -9.110 1.00 61.69 68 GLY A O 1
ATOM 517 N N . THR A 1 69 ? 17.292 20.269 -10.855 1.00 71.75 69 THR A N 1
ATOM 518 C CA . THR A 1 69 ? 16.283 20.555 -11.878 1.00 71.75 69 THR A CA 1
ATOM 519 C C . THR A 1 69 ? 15.494 19.287 -12.196 1.00 71.75 69 THR A C 1
ATOM 521 O O . THR A 1 69 ? 16.078 18.252 -12.504 1.00 71.75 69 THR A O 1
ATOM 524 N N . PHE A 1 70 ? 14.159 19.352 -12.145 1.00 75.44 70 PHE A N 1
ATOM 525 C CA . PHE A 1 70 ? 13.313 18.205 -12.494 1.00 75.44 70 PHE A CA 1
ATOM 526 C C . PHE A 1 70 ? 13.506 17.804 -13.959 1.00 75.44 70 PHE A C 1
ATOM 528 O O . PHE A 1 70 ? 13.341 18.623 -14.870 1.00 75.44 70 PHE A O 1
ATOM 535 N N . THR A 1 71 ? 13.780 16.525 -14.202 1.00 80.25 71 THR A N 1
ATOM 536 C CA . THR A 1 71 ? 13.874 15.987 -15.556 1.00 80.25 71 THR A CA 1
ATOM 537 C C . THR A 1 71 ? 12.491 15.889 -16.201 1.00 80.25 71 THR A C 1
ATOM 539 O O . THR A 1 71 ? 11.437 15.919 -15.553 1.00 80.25 71 THR A O 1
ATOM 542 N N . ARG A 1 72 ? 12.458 15.717 -17.527 1.00 76.44 72 ARG A N 1
ATOM 543 C CA . ARG A 1 72 ? 11.198 15.497 -18.257 1.00 76.44 72 ARG A CA 1
ATOM 544 C C . ARG A 1 72 ? 10.465 14.235 -17.776 1.00 76.44 72 ARG A C 1
ATOM 546 O O . ARG A 1 72 ? 9.231 14.207 -17.816 1.00 76.44 72 ARG A O 1
ATOM 553 N N . ASN A 1 73 ? 11.211 13.232 -17.309 1.00 72.06 73 ASN A N 1
ATOM 554 C CA . ASN A 1 73 ? 10.662 12.009 -16.732 1.00 72.06 73 ASN A CA 1
ATOM 555 C C . ASN A 1 73 ? 10.052 12.263 -15.350 1.00 72.06 73 ASN A C 1
ATOM 557 O O . ASN A 1 73 ? 8.915 11.844 -15.129 1.00 72.06 73 ASN A O 1
ATOM 561 N N . ASP A 1 74 ? 10.707 13.039 -14.483 1.00 78.25 74 ASP A N 1
ATOM 562 C CA . ASP A 1 74 ? 10.155 13.419 -13.173 1.00 78.25 74 ASP A CA 1
ATOM 563 C C . ASP A 1 74 ? 8.831 14.164 -13.314 1.00 78.25 74 ASP A C 1
ATOM 565 O O . ASP A 1 74 ? 7.845 13.854 -12.646 1.00 78.25 74 ASP A O 1
ATOM 569 N N . VAL A 1 75 ? 8.760 15.109 -14.254 1.00 79.56 75 VAL A N 1
ATOM 570 C CA . VAL A 1 75 ? 7.533 15.870 -14.522 1.00 79.56 75 VAL A CA 1
ATOM 571 C C . VAL A 1 75 ? 6.408 14.956 -15.024 1.00 79.56 75 VAL A C 1
ATOM 573 O O . VAL A 1 75 ? 5.246 15.153 -14.665 1.00 79.56 75 VAL A O 1
ATOM 576 N N . SER A 1 76 ? 6.720 13.953 -15.849 1.00 74.56 76 SER A N 1
ATOM 577 C CA . SER A 1 76 ? 5.741 12.960 -16.318 1.00 74.56 76 SER A CA 1
ATOM 578 C C . SER A 1 76 ? 5.258 12.060 -15.174 1.00 74.56 76 SER A C 1
ATOM 580 O O . SER A 1 76 ? 4.055 11.824 -15.024 1.00 74.56 76 SER A O 1
ATOM 582 N N . PHE A 1 77 ? 6.180 11.627 -14.312 1.00 78.12 77 PHE A N 1
ATOM 583 C CA . PHE A 1 77 ? 5.892 10.821 -13.133 1.00 78.12 77 PHE A CA 1
ATOM 584 C C . PHE A 1 77 ? 5.014 11.578 -12.127 1.00 78.12 77 PHE A C 1
ATOM 586 O O . PHE A 1 77 ? 3.942 11.092 -11.765 1.00 78.12 77 PHE A O 1
ATOM 593 N N . LEU A 1 78 ? 5.374 12.807 -11.754 1.00 83.31 78 LEU A N 1
ATOM 594 C CA . LEU A 1 78 ? 4.589 13.647 -10.842 1.00 83.31 78 LEU A CA 1
ATOM 595 C C . LEU A 1 78 ? 3.177 13.921 -11.383 1.00 83.31 78 LEU A C 1
ATOM 597 O O . LEU A 1 78 ? 2.201 13.831 -10.635 1.00 83.31 78 LEU A O 1
ATOM 601 N N . LYS A 1 79 ? 3.038 14.137 -12.700 1.00 75.69 79 LYS A N 1
ATOM 602 C CA . LYS A 1 79 ? 1.728 14.243 -13.368 1.00 75.69 79 LYS A CA 1
ATOM 603 C C . LYS A 1 79 ? 0.906 12.95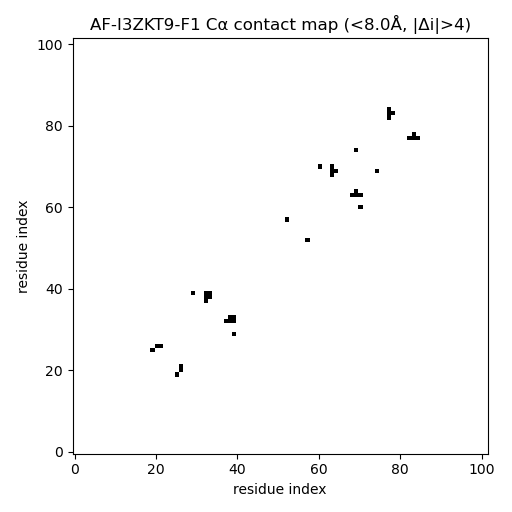9 -13.247 1.00 75.69 79 LYS A C 1
ATOM 605 O O . LYS A 1 79 ? -0.302 13.045 -13.026 1.00 75.69 79 LYS A O 1
ATOM 610 N N . SER A 1 80 ? 1.533 11.785 -13.354 1.00 72.94 80 SER A N 1
ATOM 611 C CA . SER A 1 80 ? 0.850 10.496 -13.165 1.00 72.94 80 SER A CA 1
ATOM 612 C C . SER A 1 80 ? 0.357 10.292 -11.724 1.00 72.94 80 SER A C 1
ATOM 614 O O . SER A 1 80 ? -0.712 9.721 -11.521 1.00 72.94 80 SER A O 1
ATOM 616 N N . LEU A 1 81 ? 1.060 10.865 -10.739 1.00 75.81 81 LEU A N 1
ATOM 617 C CA . LEU A 1 81 ? 0.651 10.902 -9.330 1.00 75.81 81 LEU A CA 1
ATOM 618 C C . LEU A 1 81 ? -0.360 12.027 -9.013 1.00 75.81 81 LEU A C 1
ATOM 620 O O . LEU A 1 81 ? -0.731 12.202 -7.854 1.00 75.81 81 LEU A O 1
ATOM 624 N N . ARG A 1 82 ? -0.817 12.806 -10.011 1.00 76.88 82 ARG A N 1
ATOM 625 C CA . ARG A 1 82 ? -1.604 14.049 -9.832 1.00 76.88 82 ARG A CA 1
ATOM 626 C C . ARG A 1 82 ? -0.952 15.074 -8.892 1.00 76.88 82 ARG A C 1
ATOM 628 O O . ARG A 1 82 ? -1.629 15.958 -8.366 1.00 76.88 82 ARG A O 1
ATOM 635 N N . ILE A 1 83 ? 0.361 15.002 -8.710 1.00 78.50 83 ILE A N 1
ATOM 636 C CA . ILE A 1 83 ? 1.113 16.001 -7.960 1.00 78.50 83 ILE A CA 1
ATOM 637 C C . ILE A 1 83 ? 1.373 17.163 -8.915 1.00 78.50 83 ILE A C 1
ATOM 639 O O . ILE A 1 83 ? 2.018 17.011 -9.951 1.00 78.50 83 ILE A O 1
ATOM 643 N N . SER A 1 84 ? 0.809 18.324 -8.589 1.00 69.31 84 SER A N 1
ATOM 644 C CA . SER A 1 84 ? 1.051 19.557 -9.337 1.00 69.31 84 SER A CA 1
ATOM 645 C C . SER A 1 84 ? 2.239 20.271 -8.707 1.00 69.31 84 SER A C 1
ATOM 647 O O . SER A 1 84 ? 2.199 20.584 -7.518 1.00 69.31 84 SER A O 1
ATOM 649 N N . LEU A 1 85 ? 3.289 20.508 -9.489 1.00 67.62 85 LEU A N 1
ATOM 650 C CA . LEU A 1 85 ? 4.384 21.376 -9.069 1.00 67.62 85 LEU A CA 1
ATOM 651 C C . LEU A 1 85 ? 3.878 22.828 -9.094 1.00 67.62 85 LEU A C 1
ATOM 653 O O . LEU A 1 85 ? 3.283 23.223 -10.102 1.00 67.62 85 LEU A O 1
ATOM 657 N N . PRO A 1 86 ? 4.061 23.619 -8.023 1.00 62.03 86 PRO A N 1
ATOM 658 C CA . PRO A 1 86 ? 3.874 25.058 -8.117 1.00 62.03 86 PRO A CA 1
ATOM 659 C C . PRO A 1 86 ? 4.909 25.590 -9.114 1.00 62.03 86 PRO A C 1
ATOM 661 O O . PRO A 1 86 ? 6.101 25.352 -8.941 1.00 62.03 86 PRO A O 1
ATOM 664 N N . GLU A 1 87 ? 4.466 26.253 -10.186 1.00 56.25 87 GLU A N 1
ATOM 665 C CA . GLU A 1 87 ? 5.393 27.010 -11.029 1.00 56.25 87 GLU A CA 1
ATOM 666 C C . GLU A 1 87 ? 6.059 28.058 -10.135 1.00 56.25 87 GLU A C 1
ATOM 668 O O . GLU A 1 87 ? 5.361 28.861 -9.509 1.00 56.25 87 GLU A O 1
ATOM 673 N N . GLU A 1 88 ? 7.390 27.994 -10.028 1.00 52.16 88 GLU A N 1
ATOM 674 C CA . GLU A 1 88 ? 8.222 29.010 -9.384 1.00 52.16 88 GLU A CA 1
ATOM 675 C C . GLU A 1 88 ? 7.731 30.382 -9.851 1.00 52.16 88 GLU A C 1
ATOM 677 O O . GLU A 1 88 ? 7.808 30.727 -11.035 1.00 52.16 88 GLU A O 1
ATOM 682 N N . ALA A 1 89 ? 7.121 31.119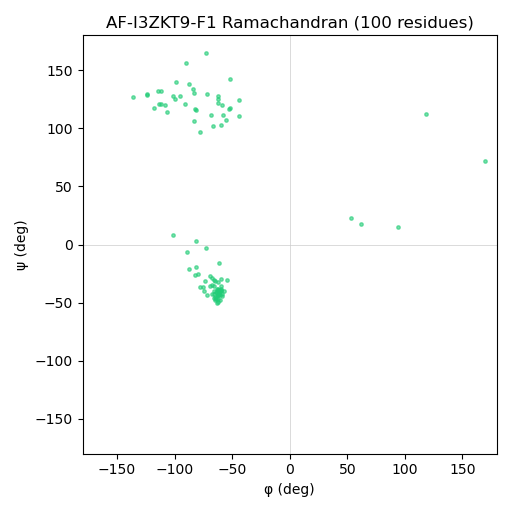 -8.922 1.00 44.38 89 ALA A N 1
ATOM 683 C CA . ALA A 1 89 ? 6.564 32.428 -9.182 1.00 44.38 89 ALA A CA 1
ATOM 684 C C . ALA A 1 89 ? 7.693 33.321 -9.698 1.00 44.38 89 ALA A C 1
ATOM 686 O O . ALA A 1 89 ? 8.631 33.635 -8.965 1.00 44.38 89 ALA A O 1
ATOM 687 N N . GLY A 1 90 ? 7.590 33.676 -10.981 1.00 46.03 90 GLY A N 1
ATOM 688 C CA . GLY A 1 90 ? 8.517 34.551 -11.677 1.00 46.03 90 GLY A CA 1
ATOM 689 C C . GLY A 1 90 ? 8.875 35.758 -10.822 1.00 46.03 90 GLY A C 1
ATOM 690 O O . GLY A 1 90 ? 8.008 36.489 -10.338 1.00 46.03 90 GLY A O 1
ATOM 691 N N . THR A 1 91 ? 10.179 35.897 -10.631 1.00 40.59 91 THR A N 1
ATOM 692 C CA . THR A 1 91 ? 10.850 36.963 -9.911 1.00 40.59 91 THR A CA 1
ATOM 693 C C . THR A 1 91 ? 10.393 38.330 -10.413 1.00 40.59 91 THR A C 1
ATOM 695 O O . THR A 1 91 ? 10.141 38.546 -11.596 1.00 40.59 91 THR A O 1
ATOM 698 N N . GLU A 1 92 ? 10.269 39.240 -9.458 1.00 52.16 92 GLU A N 1
ATOM 699 C CA . GLU A 1 92 ? 9.879 40.632 -9.597 1.00 52.16 92 GLU A CA 1
ATOM 700 C C . GLU A 1 92 ? 10.780 41.369 -10.603 1.00 52.16 92 GLU A C 1
ATOM 702 O O . GLU A 1 92 ? 11.919 41.711 -10.290 1.00 52.16 92 GLU A O 1
ATOM 707 N N . ASP A 1 93 ? 10.264 41.673 -11.798 1.00 40.94 93 ASP A N 1
ATOM 708 C CA . ASP A 1 93 ? 10.902 42.648 -12.685 1.00 40.94 93 ASP A CA 1
ATOM 709 C C . ASP A 1 93 ? 10.566 44.062 -12.193 1.00 40.94 93 ASP A C 1
ATOM 711 O O . ASP A 1 93 ? 9.496 44.636 -12.441 1.00 40.94 93 ASP A O 1
ATOM 715 N N . ALA A 1 94 ? 11.510 44.598 -11.423 1.00 52.88 94 ALA A N 1
ATOM 716 C CA . ALA A 1 94 ? 11.595 45.991 -11.040 1.00 52.88 94 ALA A CA 1
ATOM 717 C C . ALA A 1 94 ? 11.513 46.880 -12.290 1.00 52.88 94 ALA A C 1
ATOM 719 O O . ALA A 1 94 ? 12.384 46.855 -13.156 1.00 52.88 94 ALA A O 1
ATOM 720 N N . LYS A 1 95 ? 10.475 47.721 -12.373 1.00 49.94 95 LYS A N 1
ATOM 721 C CA . LYS A 1 95 ? 10.481 48.847 -13.309 1.00 49.94 95 LYS A CA 1
ATOM 722 C C . LYS A 1 95 ? 11.559 49.829 -12.863 1.00 49.94 95 LYS A C 1
ATOM 724 O O . LYS A 1 95 ? 11.353 50.584 -11.915 1.00 49.94 95 LYS A O 1
ATOM 729 N N . GLU A 1 96 ? 12.691 49.777 -13.555 1.00 47.34 96 GLU A N 1
ATOM 730 C CA . GLU A 1 96 ? 13.749 50.776 -13.509 1.00 47.34 96 GLU A CA 1
ATOM 731 C C . GLU A 1 96 ? 13.169 52.168 -13.782 1.00 47.34 96 GLU A C 1
ATOM 733 O O . GLU A 1 96 ? 12.642 52.471 -14.855 1.00 47.34 96 GLU A O 1
ATOM 738 N N . ASP A 1 97 ? 13.280 53.010 -12.762 1.00 49.62 97 ASP A N 1
ATOM 739 C CA . ASP A 1 97 ? 13.289 54.456 -12.883 1.00 49.62 97 ASP A CA 1
ATOM 740 C C . ASP A 1 97 ? 14.520 54.854 -13.713 1.00 49.62 97 ASP A C 1
ATOM 742 O O . ASP A 1 97 ? 15.650 54.479 -13.397 1.00 49.62 97 ASP A O 1
ATOM 746 N N . SER A 1 98 ? 14.318 55.599 -14.797 1.00 52.16 98 SER A N 1
ATOM 747 C CA . SER A 1 98 ? 15.406 56.316 -15.460 1.00 52.16 98 SER A CA 1
ATOM 748 C C . SER A 1 98 ? 14.955 57.729 -15.824 1.00 52.16 98 SER A C 1
ATOM 750 O O . SER A 1 98 ? 13.922 57.897 -16.480 1.00 52.16 98 SER A O 1
ATOM 752 N N . PRO A 1 99 ? 15.716 58.757 -15.407 1.00 57.16 99 PRO A N 1
ATOM 753 C CA . PRO A 1 99 ? 15.382 60.151 -15.632 1.00 57.16 99 PRO A CA 1
ATOM 754 C C . PRO A 1 99 ? 15.976 60.673 -16.948 1.00 57.16 99 PRO A C 1
ATOM 756 O O . PRO A 1 99 ? 17.035 60.236 -17.391 1.00 57.16 99 PRO A O 1
ATOM 759 N N . GLY A 1 100 ? 15.359 61.727 -17.487 1.00 43.81 100 GLY A N 1
ATOM 760 C CA . GLY A 1 100 ? 16.079 62.756 -18.243 1.00 43.81 100 GLY A CA 1
ATOM 761 C C . GLY A 1 100 ? 15.673 62.925 -19.705 1.00 43.81 100 GLY A C 1
ATOM 762 O O . GLY A 1 100 ? 15.976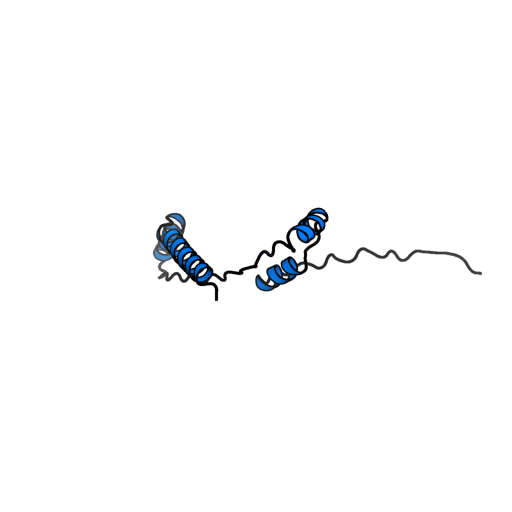 62.095 -20.555 1.00 43.81 100 GLY A O 1
ATOM 763 N N . GLY A 1 101 ? 15.074 64.079 -20.005 1.00 42.59 101 GLY A N 1
ATOM 764 C CA . GLY A 1 101 ? 14.916 64.565 -21.372 1.00 42.59 101 GLY A CA 1
ATOM 765 C C . GLY A 1 101 ? 13.991 65.775 -21.476 1.00 42.59 101 GLY A C 1
ATOM 766 O O . GLY A 1 101 ? 12.877 65.639 -21.973 1.00 42.59 101 GLY A O 1
ATOM 767 N N . ALA A 1 102 ? 14.444 66.940 -21.009 1.00 48.38 102 ALA A N 1
ATOM 768 C CA . ALA A 1 102 ? 13.936 68.247 -21.428 1.00 48.38 102 ALA A CA 1
ATOM 769 C C . ALA A 1 102 ? 15.118 69.203 -21.606 1.00 48.38 102 ALA A C 1
ATOM 771 O O . ALA A 1 102 ? 16.002 69.189 -20.719 1.00 48.38 102 ALA A O 1
#